Protein AF-A0AAP8TP56-F1 (afdb_monomer_lite)

Foldseek 3Di:
DDKDKDKDAAQDFDPPQDLVQLVVVQVLDDPVPHDPSVVVSVVVRNVLNRHTWIKMFDADPVRDTAKIWIKDWDQDPVQGIEIETPDIDGNDPCSCVVVVVVRQVVCVVVVGQWYKDWDDPDSPDIDIDTDGDPPPD

Sequence (137 aa):
MEYLKIFRAAGEATASAPLYLCQETQDQLMNWQRLPVEQMQAEIVNDIQANDRFEFLAIDDAGKLRAMMVLYVDYDPHYGSVIYTRYAFSAEPQALTQGYRWMKQLAKSLNLNGFIITRQIAANKIVSKFNELHKQM

pLDDT: mean 87.12, std 9.48, range [38.0, 96.88]

Organism: Serratia marcescens (NCBI:txid615)

Structure (mmCIF, N/CA/C/O backbone):
data_AF-A0AAP8TP56-F1
#
_entry.id   AF-A0AAP8TP56-F1
#
loop_
_atom_site.group_PDB
_atom_site.id
_atom_site.type_symbol
_atom_site.label_atom_id
_atom_site.label_alt_id
_atom_site.label_comp_id
_atom_site.label_asym_id
_atom_site.label_entity_id
_atom_site.label_seq_id
_atom_site.pdbx_PDB_ins_code
_atom_site.Cartn_x
_atom_site.Cartn_y
_atom_site.Cartn_z
_at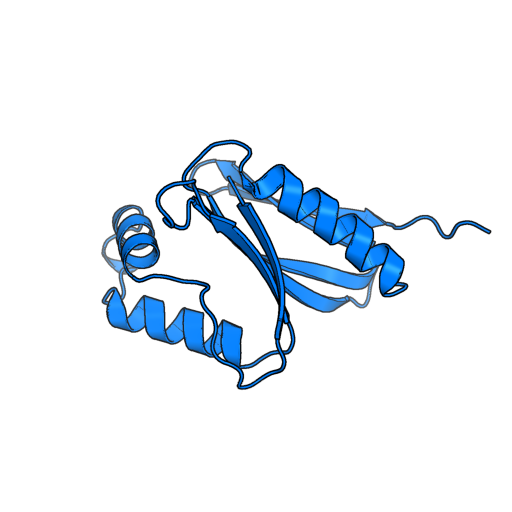om_site.occupancy
_atom_site.B_iso_or_equiv
_atom_site.auth_seq_id
_atom_site.auth_comp_id
_atom_site.auth_asym_id
_atom_site.auth_atom_id
_atom_site.pdbx_PDB_model_num
ATOM 1 N N . MET A 1 1 ? -12.341 1.012 16.231 1.00 83.56 1 MET A N 1
ATOM 2 C CA . MET A 1 1 ? -11.553 1.049 14.977 1.00 83.56 1 MET A CA 1
ATOM 3 C C . MET A 1 1 ? -11.367 -0.355 14.436 1.00 83.56 1 MET A C 1
ATOM 5 O O . MET A 1 1 ? -10.769 -1.204 15.094 1.00 83.56 1 MET A O 1
ATOM 9 N N . GLU A 1 2 ? -11.914 -0.575 13.251 1.00 90.56 2 GLU A N 1
ATOM 10 C CA . GLU A 1 2 ? -11.875 -1.810 12.478 1.00 90.56 2 GLU A CA 1
ATOM 11 C C . GLU A 1 2 ? -10.704 -1.790 11.485 1.00 90.56 2 GLU A C 1
ATOM 13 O O . GLU A 1 2 ? -10.319 -0.730 10.985 1.00 90.56 2 GLU A O 1
ATOM 18 N N . TYR A 1 3 ? -10.132 -2.965 11.199 1.00 92.94 3 TYR A N 1
ATOM 19 C CA . TYR A 1 3 ? -9.048 -3.120 10.229 1.00 92.94 3 TYR A CA 1
ATOM 20 C C . TYR A 1 3 ? -9.412 -4.150 9.164 1.00 92.94 3 TYR A C 1
ATOM 22 O O . TYR A 1 3 ? -9.514 -5.341 9.462 1.00 92.94 3 TYR A O 1
ATOM 30 N N . LEU A 1 4 ? -9.516 -3.704 7.917 1.00 94.06 4 LEU A N 1
ATOM 31 C CA . LEU A 1 4 ? -9.706 -4.576 6.764 1.00 94.06 4 LEU A CA 1
ATOM 32 C C . LEU A 1 4 ? -8.358 -4.894 6.118 1.00 94.06 4 LEU A C 1
ATOM 34 O O . LEU A 1 4 ? -7.483 -4.033 6.019 1.00 94.06 4 LEU A O 1
ATOM 38 N N . LYS A 1 5 ? -8.199 -6.149 5.696 1.00 95.06 5 LYS A N 1
ATOM 39 C CA . LYS A 1 5 ? -6.995 -6.710 5.071 1.00 95.06 5 LYS A CA 1
ATOM 40 C C . LYS A 1 5 ? -7.432 -7.502 3.851 1.00 95.06 5 LYS A C 1
ATOM 42 O O . 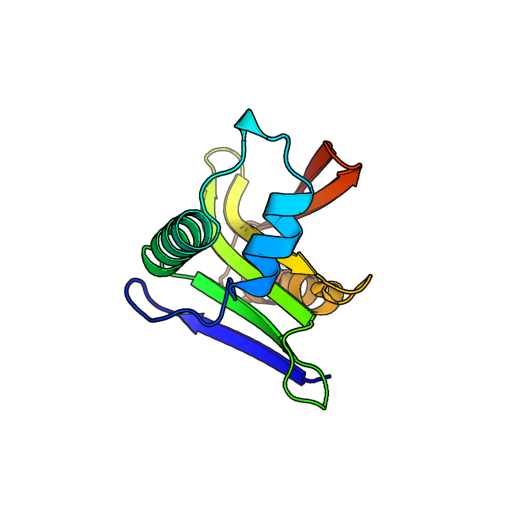LYS A 1 5 ? -7.979 -8.591 3.999 1.00 95.06 5 LYS A O 1
ATOM 47 N N . ILE A 1 6 ? -7.259 -6.932 2.669 1.00 95.06 6 ILE A N 1
ATOM 48 C CA . ILE A 1 6 ? -7.911 -7.416 1.452 1.00 95.06 6 ILE A CA 1
ATOM 49 C C . ILE A 1 6 ? -6.844 -7.659 0.390 1.00 95.06 6 ILE A C 1
ATOM 51 O O . ILE A 1 6 ? -5.949 -6.837 0.222 1.00 95.06 6 ILE A O 1
ATOM 55 N N . PHE A 1 7 ? -6.934 -8.777 -0.325 1.00 96.00 7 PHE A N 1
ATOM 56 C CA . PHE A 1 7 ? -6.242 -8.941 -1.601 1.00 96.00 7 PHE A CA 1
ATOM 57 C C . PHE A 1 7 ? -7.185 -8.523 -2.726 1.00 96.00 7 PHE A C 1
ATOM 59 O O . PHE A 1 7 ? -8.369 -8.866 -2.686 1.00 96.00 7 PHE A O 1
ATOM 66 N N . ARG A 1 8 ? -6.660 -7.790 -3.705 1.00 96.56 8 ARG A N 1
ATOM 67 C CA . ARG A 1 8 ? -7.371 -7.413 -4.921 1.00 96.56 8 ARG A CA 1
ATOM 68 C C . ARG A 1 8 ? -6.529 -7.758 -6.137 1.00 96.56 8 ARG A C 1
ATOM 70 O O . ARG A 1 8 ? -5.350 -7.407 -6.180 1.00 96.56 8 ARG A O 1
ATOM 77 N N . ALA A 1 9 ? -7.149 -8.397 -7.117 1.00 96.50 9 ALA A N 1
ATOM 78 C CA . ALA A 1 9 ? -6.538 -8.605 -8.417 1.00 96.50 9 ALA A CA 1
ATOM 79 C C . ALA A 1 9 ? -6.542 -7.303 -9.240 1.00 96.50 9 ALA A C 1
ATOM 81 O O . ALA A 1 9 ? -7.332 -6.378 -8.994 1.00 96.50 9 ALA A O 1
ATOM 82 N N . ALA A 1 10 ? -5.666 -7.234 -10.239 1.00 96.00 10 ALA A N 1
ATOM 83 C CA . ALA A 1 10 ? -5.673 -6.178 -11.239 1.00 96.00 10 ALA A CA 1
ATOM 84 C C . ALA A 1 10 ? -7.057 -6.075 -11.914 1.00 96.00 10 ALA A C 1
ATOM 86 O O . ALA A 1 10 ? -7.700 -7.074 -12.238 1.00 96.00 10 ALA A O 1
ATOM 87 N N . GLY A 1 11 ? -7.531 -4.846 -12.106 1.00 94.31 11 GLY A N 1
ATOM 88 C CA . GLY A 1 11 ? -8.853 -4.515 -12.638 1.00 94.31 11 GLY A CA 1
ATOM 89 C C . GLY A 1 11 ? -9.973 -4.459 -11.594 1.00 94.31 11 GLY A C 1
ATOM 90 O O . GLY A 1 11 ? -11.034 -3.908 -11.885 1.00 94.31 11 GLY A O 1
ATOM 91 N N . GLU A 1 12 ? -9.774 -4.973 -10.375 1.00 95.94 12 GLU A N 1
ATOM 92 C CA . GLU A 1 12 ? -10.783 -4.835 -9.320 1.00 95.94 12 GLU A CA 1
ATOM 93 C C . GLU A 1 12 ? -10.822 -3.416 -8.749 1.00 95.94 12 GLU A C 1
ATOM 95 O O . GLU A 1 12 ? -9.782 -2.789 -8.543 1.00 95.94 12 GLU A O 1
ATOM 100 N N . ALA A 1 13 ? -12.018 -2.940 -8.398 1.00 92.31 13 ALA A N 1
ATOM 101 C CA . ALA A 1 13 ? -12.196 -1.633 -7.780 1.00 92.31 13 ALA A CA 1
ATOM 102 C C . ALA A 1 13 ? -11.445 -1.516 -6.441 1.00 92.31 13 ALA A C 1
ATOM 104 O O . ALA A 1 13 ? -11.357 -2.468 -5.661 1.00 92.31 13 ALA A O 1
ATOM 105 N N . THR A 1 14 ? -10.939 -0.316 -6.155 1.00 88.81 14 THR A N 1
ATOM 106 C CA . THR A 1 14 ? -10.291 0.014 -4.883 1.00 88.81 14 THR A CA 1
ATOM 107 C C . THR A 1 14 ? -11.170 0.941 -4.050 1.00 88.81 14 THR A C 1
ATOM 109 O O . THR A 1 14 ? -11.816 1.840 -4.585 1.00 88.81 14 THR A O 1
ATOM 112 N N . ALA A 1 15 ? -11.194 0.721 -2.735 1.00 79.50 15 ALA A N 1
ATOM 113 C CA . ALA A 1 15 ? -11.738 1.689 -1.778 1.00 79.50 15 ALA A CA 1
ATOM 114 C C . ALA A 1 15 ? -10.651 2.658 -1.270 1.00 79.50 15 ALA A C 1
ATOM 116 O O . ALA A 1 15 ? -10.924 3.556 -0.472 1.00 79.50 15 ALA A O 1
ATOM 117 N N . SER A 1 16 ? -9.412 2.458 -1.722 1.00 71.88 16 SER A N 1
ATOM 118 C CA . SER A 1 16 ? -8.258 3.299 -1.437 1.00 71.88 16 SER A CA 1
ATOM 119 C C . SER A 1 16 ? -8.293 4.554 -2.329 1.00 71.88 16 SER A C 1
ATOM 121 O O . SER A 1 16 ? -8.744 4.496 -3.467 1.00 71.88 16 SER A O 1
ATOM 123 N N . ALA A 1 17 ? -7.819 5.692 -1.813 1.00 76.38 17 ALA A N 1
ATOM 124 C CA . ALA A 1 17 ? -7.866 7.033 -2.431 1.00 76.38 17 ALA A CA 1
ATOM 125 C C . ALA A 1 17 ? -9.252 7.731 -2.509 1.00 76.38 17 ALA A C 1
ATOM 127 O O . ALA A 1 17 ? -9.672 8.188 -3.575 1.00 76.38 17 ALA A O 1
ATOM 128 N N . PRO A 1 18 ? -9.982 7.889 -1.389 1.00 77.50 18 PRO A N 1
ATOM 129 C CA . PRO A 1 18 ? -11.151 8.767 -1.356 1.00 77.50 18 PRO A CA 1
ATOM 130 C C . PRO A 1 18 ? -10.792 10.240 -1.622 1.00 77.50 18 PRO A C 1
ATOM 132 O O . PRO A 1 18 ? -9.749 10.734 -1.194 1.00 77.50 18 PRO A O 1
ATOM 135 N N . LEU A 1 19 ? -11.708 10.956 -2.281 1.00 81.12 19 LEU A N 1
ATOM 136 C CA . LEU A 1 19 ? -11.505 12.311 -2.812 1.00 81.12 19 LEU A CA 1
ATOM 137 C C . LEU A 1 19 ? -11.012 13.320 -1.761 1.00 81.12 19 LEU A C 1
ATOM 139 O O . LEU A 1 19 ? -10.137 14.131 -2.051 1.00 81.12 19 LEU A O 1
ATOM 143 N N . TYR A 1 20 ? -11.520 13.242 -0.525 1.00 80.69 20 TYR A N 1
ATOM 144 C CA . TYR A 1 20 ? -11.105 14.150 0.551 1.00 80.69 20 TYR A CA 1
ATOM 145 C C . TYR A 1 20 ? -9.607 14.027 0.880 1.00 80.69 20 TYR A C 1
ATOM 147 O O . TYR A 1 20 ? -8.974 15.025 1.202 1.00 80.69 20 TYR A O 1
ATOM 155 N N . LEU A 1 21 ? -9.013 12.836 0.729 1.00 75.88 21 LEU A N 1
ATOM 156 C CA . LEU A 1 21 ? -7.575 12.632 0.929 1.00 75.88 21 LEU A CA 1
ATOM 157 C C . LEU A 1 21 ? -6.745 13.233 -0.192 1.00 75.88 21 LEU A C 1
ATOM 159 O O . LEU A 1 21 ? -5.672 13.783 0.057 1.00 75.88 21 LEU A O 1
ATOM 163 N N . CYS A 1 22 ? -7.241 13.144 -1.425 1.00 81.38 22 CYS A N 1
ATOM 164 C CA . CYS A 1 22 ? -6.623 13.807 -2.564 1.00 81.38 22 CYS A CA 1
ATOM 165 C C . CYS A 1 22 ? -6.663 15.331 -2.384 1.00 81.38 22 CYS A C 1
ATOM 167 O O . CYS A 1 22 ? -5.646 15.978 -2.614 1.00 81.38 22 CYS A O 1
ATOM 169 N N . GLN A 1 23 ? -7.776 15.887 -1.888 1.00 83.44 23 GLN A N 1
ATOM 170 C CA . GLN A 1 23 ? -7.890 17.315 -1.572 1.00 83.44 23 GLN A CA 1
ATOM 171 C C . GLN A 1 23 ? -6.891 17.738 -0.486 1.00 83.44 23 GLN A C 1
ATOM 173 O O . GLN A 1 23 ? -6.078 18.629 -0.719 1.00 83.44 23 GLN A O 1
ATOM 178 N N . GLU A 1 24 ? -6.883 17.056 0.665 1.00 80.69 24 GLU A N 1
ATOM 179 C CA . GLU A 1 24 ? -5.965 17.364 1.774 1.00 80.69 24 GLU A CA 1
ATOM 180 C C . GLU A 1 24 ? -4.490 17.258 1.355 1.00 80.69 24 GLU A C 1
ATOM 182 O O . GLU A 1 24 ? -3.647 18.029 1.818 1.00 80.69 24 GLU A O 1
ATOM 187 N N . THR A 1 25 ? -4.166 16.314 0.465 1.00 76.12 25 THR A N 1
ATOM 188 C CA . THR A 1 25 ? -2.813 16.165 -0.085 1.00 76.12 25 THR A CA 1
ATOM 189 C C . THR A 1 25 ? -2.483 17.302 -1.053 1.00 76.12 25 THR A C 1
ATOM 191 O O . THR A 1 25 ? -1.405 17.885 -0.954 1.00 76.12 25 THR A O 1
ATOM 194 N N . GLN A 1 26 ? -3.399 17.654 -1.963 1.00 81.25 26 GLN A N 1
ATOM 195 C CA . GLN A 1 26 ? -3.223 18.750 -2.922 1.00 81.25 26 GLN A CA 1
ATOM 196 C C . GLN A 1 26 ? -2.977 20.092 -2.214 1.00 81.25 26 GLN A C 1
ATOM 198 O O . GLN A 1 26 ? -2.129 20.874 -2.653 1.00 81.25 26 GLN A O 1
ATOM 203 N N . ASP A 1 27 ? -3.664 20.342 -1.097 1.00 82.88 27 ASP A N 1
ATOM 204 C CA . ASP A 1 27 ? -3.534 21.581 -0.324 1.00 82.88 27 ASP A CA 1
ATOM 205 C C . ASP A 1 27 ? -2.115 21.790 0.232 1.00 82.88 27 ASP A C 1
ATOM 207 O O . ASP A 1 27 ? -1.677 22.931 0.404 1.00 82.88 27 ASP A O 1
ATOM 211 N N . GLN A 1 28 ? -1.368 20.703 0.451 1.00 78.62 28 GLN A N 1
ATOM 212 C CA . GLN A 1 28 ? 0.020 20.728 0.928 1.00 78.62 28 GLN A CA 1
ATOM 213 C C . GLN A 1 28 ? 1.051 20.903 -0.200 1.00 78.62 28 GLN A C 1
ATOM 215 O O . GLN A 1 28 ? 2.221 21.175 0.077 1.00 78.62 28 GLN A O 1
ATOM 220 N N . LEU A 1 29 ? 0.644 20.763 -1.465 1.00 79.00 29 LEU A N 1
ATOM 221 C CA . LEU A 1 29 ? 1.518 20.902 -2.631 1.00 79.00 29 LEU A CA 1
ATOM 222 C C . LEU A 1 29 ? 1.648 22.366 -3.078 1.00 79.00 29 LEU A C 1
ATOM 224 O O . LEU A 1 29 ? 0.719 23.173 -2.940 1.00 79.00 29 LEU A O 1
ATOM 228 N N . MET A 1 30 ? 2.793 22.705 -3.684 1.00 79.88 30 MET A N 1
ATOM 229 C CA . MET A 1 30 ? 2.978 24.001 -4.347 1.00 79.88 30 MET A CA 1
ATOM 230 C C . MET A 1 30 ? 2.017 24.134 -5.532 1.00 79.88 30 MET A C 1
ATOM 232 O O . MET A 1 30 ? 1.738 23.148 -6.203 1.00 79.88 30 MET A O 1
ATOM 236 N N . ASN A 1 31 ? 1.560 25.351 -5.849 1.00 80.62 31 ASN A N 1
ATOM 237 C CA . ASN A 1 31 ? 0.547 25.581 -6.894 1.00 80.62 31 ASN A CA 1
ATOM 238 C C . ASN A 1 31 ? 0.876 24.924 -8.246 1.00 80.62 31 ASN A C 1
ATOM 240 O O . ASN A 1 31 ? -0.016 24.399 -8.899 1.00 80.62 31 ASN A O 1
ATOM 244 N N . TRP A 1 32 ? 2.149 24.913 -8.650 1.00 79.56 32 TRP A N 1
ATOM 245 C CA . TRP A 1 32 ? 2.595 24.308 -9.911 1.00 79.56 32 TRP A CA 1
ATOM 246 C C . TRP A 1 32 ? 2.588 22.767 -9.905 1.00 79.56 32 TRP A C 1
ATOM 248 O O . TRP A 1 32 ? 2.688 22.158 -10.963 1.00 79.56 32 TRP A O 1
ATOM 258 N N . GLN A 1 33 ? 2.470 22.137 -8.733 1.00 75.75 33 GLN A N 1
ATOM 259 C CA . GLN A 1 33 ? 2.353 20.684 -8.546 1.00 75.75 33 GLN A CA 1
ATOM 260 C C . GLN A 1 33 ? 0.891 20.223 -8.449 1.00 75.75 33 GLN A C 1
ATOM 262 O O . GLN A 1 33 ? 0.637 19.027 -8.316 1.00 75.75 33 GLN A O 1
ATOM 267 N N . ARG A 1 34 ? -0.075 21.153 -8.454 1.00 81.44 34 ARG A N 1
ATOM 268 C CA . ARG A 1 34 ? -1.494 20.838 -8.266 1.00 81.44 34 ARG A CA 1
ATOM 269 C C . ARG A 1 34 ? -2.127 20.433 -9.595 1.00 81.44 34 ARG A C 1
ATOM 271 O O . ARG A 1 34 ? -2.314 21.265 -10.478 1.00 81.44 34 ARG A O 1
ATOM 278 N N . LEU A 1 35 ? -2.500 19.164 -9.704 1.00 83.38 35 LEU A N 1
ATOM 279 C CA . LEU A 1 35 ? -3.517 18.698 -10.653 1.00 83.38 35 LEU A CA 1
ATOM 280 C C . LEU A 1 35 ? -4.904 18.934 -10.050 1.00 83.38 35 LEU A C 1
ATOM 282 O O . LEU A 1 35 ? -4.992 18.872 -8.826 1.00 83.38 35 LEU A O 1
ATOM 286 N N . PRO A 1 36 ? -5.981 19.134 -10.833 1.00 89.19 36 PRO A N 1
ATOM 287 C CA . PRO A 1 36 ? -7.355 19.067 -10.318 1.00 89.19 36 PRO A CA 1
ATOM 288 C C . PRO A 1 36 ? -7.564 17.819 -9.444 1.00 89.19 36 PRO A C 1
ATOM 290 O O . PRO A 1 36 ? -7.039 16.753 -9.771 1.00 89.19 36 PRO A O 1
ATOM 293 N N . VAL A 1 37 ? -8.288 17.929 -8.324 1.00 88.44 37 VAL A N 1
ATOM 294 C CA . VAL A 1 37 ? -8.355 16.847 -7.316 1.00 88.44 37 VAL A CA 1
ATOM 295 C C . VAL A 1 37 ? -8.940 15.570 -7.900 1.00 88.44 37 VAL A C 1
ATOM 297 O O . VAL A 1 37 ? -8.444 14.481 -7.625 1.00 88.44 37 VAL A O 1
ATOM 300 N N . GLU A 1 38 ? -9.948 15.701 -8.752 1.00 90.00 38 GLU A N 1
ATOM 301 C CA . GLU A 1 38 ? -10.590 14.591 -9.447 1.00 90.00 38 GLU A CA 1
ATOM 302 C C . GLU A 1 38 ? -9.616 13.900 -10.404 1.00 90.00 38 GLU A C 1
ATOM 304 O O . GLU A 1 38 ? -9.598 12.674 -10.491 1.00 90.00 38 GLU A O 1
ATOM 309 N N . GLN A 1 39 ? -8.761 14.673 -11.082 1.00 90.25 39 GLN A N 1
ATOM 310 C CA . GLN A 1 39 ? -7.723 14.121 -11.949 1.00 90.25 39 GLN A CA 1
ATOM 311 C C . GLN A 1 39 ? -6.661 13.384 -11.126 1.00 90.25 39 GLN A C 1
ATOM 313 O O . GLN A 1 39 ? -6.316 12.251 -11.451 1.00 90.25 39 GLN A O 1
ATOM 318 N N . MET A 1 40 ? -6.188 13.985 -10.032 1.00 87.44 40 MET A N 1
ATOM 319 C CA . MET A 1 40 ? -5.239 13.345 -9.118 1.00 87.44 40 MET A CA 1
ATOM 320 C C . MET A 1 40 ? -5.805 12.037 -8.555 1.00 87.44 40 MET A C 1
ATOM 322 O O . MET A 1 40 ? -5.107 11.024 -8.503 1.00 87.44 40 MET A O 1
ATOM 326 N N . GLN A 1 41 ? -7.077 12.045 -8.153 1.00 90.06 41 GLN A N 1
ATOM 327 C CA . GLN A 1 41 ? -7.759 10.853 -7.672 1.00 90.06 41 GLN A CA 1
ATOM 328 C C . GLN A 1 41 ? -7.823 9.783 -8.763 1.00 90.06 41 GLN A C 1
ATOM 330 O O . GLN A 1 41 ? -7.461 8.638 -8.502 1.00 90.06 41 GLN A O 1
ATOM 335 N N . ALA A 1 42 ? -8.247 10.143 -9.976 1.00 90.75 42 ALA A N 1
ATOM 336 C CA . ALA A 1 42 ? -8.350 9.208 -11.091 1.00 90.75 42 ALA A CA 1
ATOM 337 C C . ALA A 1 42 ? -6.994 8.574 -11.435 1.00 90.75 42 ALA A C 1
ATOM 339 O O . ALA A 1 42 ? -6.923 7.365 -11.638 1.00 90.75 42 ALA A O 1
ATOM 340 N N . GLU A 1 43 ? -5.911 9.354 -11.445 1.00 90.31 43 GLU A N 1
ATOM 341 C CA . GLU A 1 43 ? -4.560 8.845 -11.703 1.00 90.31 43 GLU A CA 1
ATOM 342 C C . GLU A 1 43 ? -4.105 7.844 -10.630 1.00 90.31 43 GLU A C 1
ATOM 344 O O . GLU A 1 43 ? -3.626 6.760 -10.967 1.00 90.31 43 GLU A O 1
ATOM 349 N N . ILE A 1 44 ? -4.319 8.153 -9.346 1.00 89.81 44 ILE A N 1
ATOM 350 C CA . ILE A 1 44 ? -3.982 7.243 -8.239 1.00 89.81 44 ILE A CA 1
ATOM 351 C C . ILE A 1 44 ? -4.829 5.969 -8.306 1.00 89.81 44 ILE A C 1
ATOM 353 O O . ILE A 1 44 ? -4.304 4.867 -8.164 1.00 89.81 44 ILE A O 1
ATOM 357 N N . VAL A 1 45 ? -6.138 6.103 -8.530 1.00 92.62 45 VAL A N 1
ATOM 358 C CA . VAL A 1 45 ? -7.055 4.963 -8.634 1.00 92.62 45 VAL A CA 1
ATOM 359 C C . VAL A 1 45 ? -6.655 4.060 -9.798 1.00 92.62 45 VAL A C 1
ATOM 361 O O . VAL A 1 45 ? -6.607 2.845 -9.622 1.00 92.62 45 VAL A O 1
ATOM 364 N N . ASN A 1 46 ? -6.307 4.629 -10.952 1.00 93.00 46 ASN A N 1
ATOM 365 C CA . ASN A 1 46 ? -5.857 3.859 -12.106 1.00 93.00 46 ASN A CA 1
ATOM 366 C C . ASN A 1 46 ? -4.542 3.107 -11.821 1.00 93.00 46 ASN A C 1
ATOM 368 O O . ASN A 1 46 ? -4.460 1.924 -12.144 1.00 93.00 46 ASN A O 1
ATOM 372 N N . ASP A 1 47 ? -3.545 3.731 -11.176 1.00 93.06 47 ASP A N 1
ATOM 373 C CA . ASP A 1 47 ? -2.291 3.046 -10.788 1.00 93.06 47 ASP A CA 1
ATOM 374 C C . ASP A 1 47 ? -2.554 1.894 -9.808 1.00 93.06 47 ASP A C 1
ATOM 376 O O . ASP A 1 47 ? -2.013 0.796 -9.976 1.00 93.06 47 ASP A O 1
ATOM 380 N N . ILE A 1 48 ? -3.425 2.128 -8.815 1.00 93.94 48 ILE A N 1
ATOM 381 C CA . ILE A 1 48 ? -3.842 1.121 -7.832 1.00 93.94 48 ILE A CA 1
ATOM 382 C C . ILE A 1 48 ? -4.512 -0.062 -8.534 1.00 93.94 48 ILE A C 1
ATOM 384 O O . ILE A 1 48 ? -4.14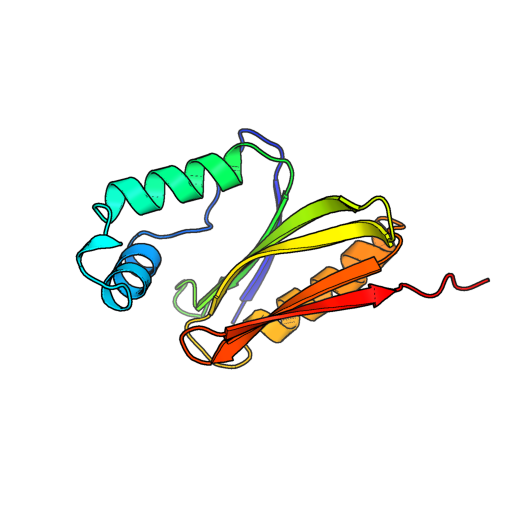0 -1.212 -8.321 1.00 93.94 48 ILE A O 1
ATOM 388 N N . GLN A 1 49 ? -5.501 0.206 -9.382 1.00 95.44 49 GLN A N 1
ATOM 389 C CA . GLN A 1 49 ? -6.301 -0.841 -10.013 1.00 95.44 49 GLN A CA 1
ATOM 390 C C . GLN A 1 49 ? -5.552 -1.584 -11.122 1.00 95.44 49 GLN A C 1
ATOM 392 O O . GLN A 1 49 ? -5.926 -2.706 -11.440 1.00 95.44 49 GLN A O 1
ATOM 397 N N . ALA A 1 50 ? -4.482 -1.023 -11.687 1.00 94.81 50 ALA A N 1
ATOM 398 C CA . ALA A 1 50 ? -3.698 -1.683 -12.731 1.00 94.81 50 ALA A CA 1
ATOM 399 C C . ALA A 1 50 ? -2.902 -2.911 -12.244 1.00 94.81 50 ALA A C 1
ATOM 401 O O . ALA A 1 50 ? -2.382 -3.653 -13.075 1.00 94.81 50 ALA A O 1
ATOM 402 N N . ASN A 1 51 ? -2.797 -3.136 -10.929 1.00 94.56 51 ASN A N 1
ATOM 403 C CA . ASN A 1 51 ? -1.917 -4.151 -10.353 1.00 94.56 51 ASN A CA 1
ATOM 404 C C . ASN A 1 51 ? -2.637 -5.050 -9.335 1.00 94.56 51 ASN A C 1
ATOM 406 O O . ASN A 1 51 ? -3.575 -4.630 -8.643 1.00 94.56 51 ASN A O 1
ATOM 410 N N . ASP A 1 52 ? -2.137 -6.281 -9.208 1.00 96.25 52 ASP A N 1
ATOM 411 C CA . ASP A 1 52 ? -2.435 -7.149 -8.070 1.00 96.25 52 ASP A CA 1
ATOM 412 C C . ASP A 1 52 ? -1.851 -6.530 -6.801 1.00 96.25 52 ASP A C 1
ATOM 414 O O . ASP A 1 52 ? -0.703 -6.077 -6.773 1.00 96.25 52 ASP A O 1
ATOM 418 N N . ARG A 1 53 ? -2.642 -6.491 -5.731 1.00 96.38 53 ARG A N 1
ATOM 419 C CA . ARG A 1 53 ? -2.284 -5.700 -4.552 1.00 96.38 53 ARG A CA 1
ATOM 420 C C . ARG A 1 53 ? -2.948 -6.181 -3.282 1.00 96.38 53 ARG A C 1
ATOM 422 O O . ARG A 1 53 ? -3.989 -6.836 -3.286 1.00 96.38 53 ARG A O 1
ATOM 429 N N . PHE A 1 54 ? -2.366 -5.754 -2.171 1.00 96.88 54 PHE A N 1
ATOM 430 C CA . PHE A 1 54 ? -2.960 -5.906 -0.855 1.00 96.88 54 PHE A CA 1
ATOM 431 C C . PHE A 1 54 ? -3.340 -4.538 -0.299 1.00 96.88 54 PHE A C 1
ATOM 433 O O . PHE A 1 54 ? -2.522 -3.622 -0.260 1.00 96.88 54 PHE A O 1
ATOM 440 N N . GLU A 1 55 ? -4.582 -4.406 0.147 1.00 95.44 55 GLU A N 1
ATOM 441 C CA . GLU A 1 55 ? -5.130 -3.181 0.715 1.00 95.44 55 GLU A CA 1
ATOM 442 C C . GLU A 1 55 ? -5.373 -3.372 2.215 1.00 95.44 55 GLU A C 1
ATOM 444 O O . GLU A 1 55 ? -6.033 -4.320 2.651 1.00 95.44 55 GLU A O 1
ATOM 449 N N . PHE A 1 56 ? -4.829 -2.459 3.013 1.00 94.75 56 PHE A N 1
ATOM 450 C CA . PHE A 1 56 ? -5.131 -2.306 4.430 1.00 94.75 56 PHE A CA 1
ATOM 451 C C . PHE A 1 56 ? -5.952 -1.040 4.620 1.00 94.75 56 PHE A C 1
ATOM 453 O O . PHE A 1 56 ? -5.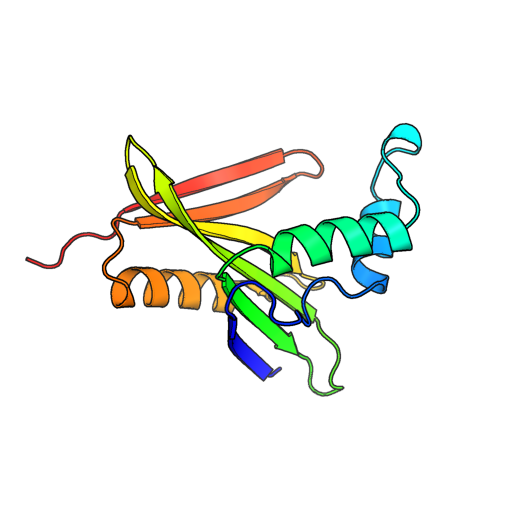506 0.038 4.229 1.00 94.75 56 PHE A O 1
ATOM 460 N N . LEU A 1 57 ? -7.106 -1.159 5.270 1.00 92.81 57 LEU A N 1
ATOM 461 C CA . LEU A 1 57 ? -7.984 -0.032 5.575 1.00 92.81 57 LEU A CA 1
ATOM 462 C C . LEU A 1 57 ? -8.242 0.001 7.081 1.00 92.81 57 LEU A C 1
ATOM 464 O O . LEU A 1 57 ? -8.603 -1.018 7.666 1.00 92.81 57 LEU A O 1
ATOM 468 N N . ALA A 1 58 ? -8.063 1.163 7.705 1.00 91.31 58 ALA A N 1
ATOM 469 C CA . ALA A 1 58 ? -8.454 1.411 9.087 1.00 91.31 58 ALA A CA 1
ATOM 470 C C . ALA A 1 58 ? -9.691 2.307 9.098 1.00 91.31 58 ALA A C 1
ATOM 472 O O . ALA A 1 58 ? -9.636 3.437 8.607 1.00 91.31 58 ALA A O 1
ATOM 473 N N . ILE A 1 59 ? -10.791 1.801 9.644 1.00 90.12 59 ILE A N 1
ATOM 474 C CA . ILE A 1 59 ? -12.098 2.458 9.641 1.00 90.12 59 ILE A CA 1
ATOM 475 C C . ILE A 1 59 ? -12.496 2.736 11.093 1.00 90.12 59 ILE A C 1
ATOM 477 O O . ILE A 1 59 ? -12.376 1.863 11.957 1.00 90.12 59 ILE A O 1
ATOM 481 N N . ASP A 1 60 ? -12.896 3.968 11.399 1.00 89.56 60 ASP A N 1
ATOM 482 C CA . ASP A 1 60 ? -13.383 4.305 12.737 1.00 89.56 60 ASP A CA 1
ATOM 483 C C . ASP A 1 60 ? -14.802 3.775 12.989 1.00 89.56 60 ASP A C 1
ATOM 485 O O . ASP A 1 60 ? -15.460 3.239 12.102 1.00 89.56 60 ASP A O 1
ATOM 489 N N . ASP A 1 61 ? -15.287 3.920 14.220 1.00 89.12 61 ASP A N 1
ATOM 490 C CA . ASP A 1 61 ? -16.593 3.377 14.613 1.00 89.12 61 ASP A CA 1
ATOM 491 C C . ASP A 1 61 ? -17.771 4.108 13.929 1.00 89.12 61 ASP A C 1
ATOM 493 O O . ASP A 1 61 ? -18.902 3.630 13.969 1.00 89.12 61 ASP A O 1
ATOM 497 N N . ALA A 1 62 ? -17.511 5.246 13.270 1.00 89.06 62 ALA A N 1
ATOM 498 C CA . ALA A 1 62 ? -18.474 5.975 12.447 1.00 89.06 62 ALA A CA 1
ATOM 499 C C . ALA A 1 62 ? -18.428 5.559 10.962 1.00 89.06 62 ALA A C 1
ATOM 501 O O . ALA A 1 62 ? -19.117 6.157 10.135 1.00 89.06 62 ALA A O 1
ATOM 502 N N . GLY A 1 63 ? -17.615 4.561 10.600 1.00 84.81 63 GLY A N 1
ATOM 503 C CA . GLY A 1 63 ? -17.460 4.100 9.222 1.00 84.81 63 GLY A CA 1
ATOM 504 C C . GLY A 1 63 ? -16.535 4.974 8.368 1.00 84.81 63 GLY A C 1
ATOM 505 O O . GLY A 1 63 ? -16.460 4.780 7.155 1.00 84.81 63 GLY A O 1
ATOM 506 N N . LYS A 1 64 ? -15.814 5.937 8.958 1.00 85.81 64 LYS A N 1
ATOM 507 C CA . LYS A 1 64 ? -14.903 6.824 8.226 1.00 85.81 64 LYS A CA 1
ATOM 508 C C . LYS A 1 64 ? -13.518 6.195 8.101 1.00 85.81 64 LYS A C 1
ATOM 510 O O . LYS A 1 64 ? -12.924 5.755 9.086 1.00 85.81 64 LYS A O 1
ATOM 515 N N . LEU A 1 65 ? -12.956 6.221 6.893 1.00 85.62 65 LEU A N 1
ATOM 516 C CA . LEU A 1 65 ? -11.585 5.781 6.643 1.00 85.62 65 LEU A CA 1
ATOM 517 C C . LEU A 1 65 ? -10.584 6.733 7.326 1.00 85.62 65 LEU A C 1
ATOM 519 O O . LEU A 1 65 ? -10.530 7.931 7.042 1.00 85.62 65 LEU A O 1
ATOM 523 N N . ARG A 1 66 ? -9.776 6.196 8.240 1.00 86.50 66 ARG A N 1
ATOM 524 C CA . ARG A 1 66 ? -8.747 6.936 8.990 1.00 86.50 66 ARG A CA 1
ATOM 525 C C . ARG A 1 66 ? -7.342 6.698 8.477 1.00 86.50 66 ARG A C 1
ATOM 527 O O . ARG A 1 66 ? -6.502 7.590 8.571 1.00 86.50 66 ARG A O 1
ATOM 534 N N . ALA A 1 67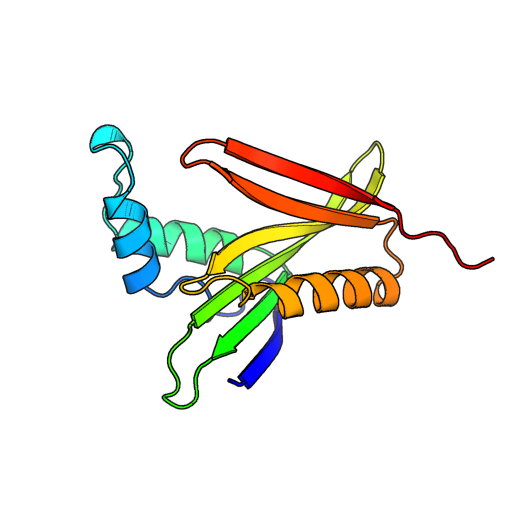 ? -7.081 5.520 7.928 1.00 88.25 67 ALA A N 1
ATOM 535 C CA . ALA A 1 67 ? -5.815 5.221 7.285 1.00 88.25 67 ALA A CA 1
ATOM 536 C C . ALA A 1 67 ? -6.002 4.190 6.176 1.00 88.25 67 ALA A C 1
ATOM 538 O O . ALA A 1 67 ? -6.868 3.320 6.267 1.00 88.25 67 ALA A O 1
ATOM 539 N N . MET A 1 68 ? -5.157 4.272 5.156 1.00 91.06 68 MET A N 1
ATOM 540 C CA . MET A 1 68 ? -5.066 3.268 4.103 1.00 91.06 68 MET A CA 1
ATOM 541 C C . MET A 1 68 ? -3.610 2.956 3.779 1.00 91.06 68 MET A C 1
ATOM 543 O O . MET A 1 68 ? -2.740 3.823 3.877 1.00 91.06 68 MET A O 1
ATOM 547 N N . MET A 1 69 ? -3.349 1.723 3.366 1.00 92.50 69 MET A N 1
ATOM 548 C CA . MET A 1 69 ? -2.058 1.299 2.840 1.00 92.50 69 MET A CA 1
ATOM 549 C C . MET A 1 69 ? -2.282 0.318 1.696 1.00 92.50 69 MET A C 1
ATOM 551 O O . MET A 1 69 ? -2.985 -0.674 1.863 1.00 92.50 69 MET A O 1
ATOM 555 N N . VAL A 1 70 ? -1.662 0.596 0.555 1.00 94.38 70 VAL A N 1
ATOM 556 C CA . VAL A 1 70 ? -1.645 -0.272 -0.620 1.00 94.38 70 VAL A CA 1
ATOM 557 C C . VAL A 1 70 ? -0.241 -0.846 -0.754 1.00 94.38 70 VAL A C 1
ATOM 559 O O . VAL A 1 70 ? 0.745 -0.102 -0.805 1.00 94.38 70 VAL A O 1
ATOM 562 N N . LEU A 1 71 ? -0.156 -2.171 -0.767 1.00 95.69 71 LEU A N 1
ATOM 563 C CA . LEU A 1 71 ? 1.084 -2.934 -0.768 1.00 95.69 71 LEU A CA 1
ATOM 564 C C . LEU A 1 71 ? 1.215 -3.730 -2.060 1.00 95.69 71 LEU A C 1
ATOM 566 O O . LEU A 1 71 ? 0.296 -4.473 -2.416 1.00 95.69 71 LEU A O 1
ATOM 570 N N . TYR A 1 72 ? 2.368 -3.606 -2.714 1.00 95.38 72 TYR A N 1
ATOM 571 C CA . TYR A 1 72 ? 2.714 -4.339 -3.932 1.00 95.38 72 TYR A CA 1
ATOM 572 C C . TYR A 1 72 ? 3.853 -5.308 -3.655 1.00 95.38 72 TYR A C 1
ATOM 574 O O . TYR A 1 72 ? 4.717 -5.039 -2.815 1.00 95.38 72 TYR A O 1
ATOM 582 N N . VAL A 1 73 ? 3.842 -6.426 -4.375 1.00 95.44 73 VAL A N 1
ATOM 583 C CA . VAL A 1 73 ? 4.966 -7.358 -4.439 1.00 95.44 73 VAL A CA 1
ATOM 584 C C . VAL A 1 73 ? 5.733 -7.075 -5.721 1.00 95.44 73 VAL A C 1
ATOM 586 O O . VAL A 1 73 ? 5.129 -6.934 -6.778 1.00 95.44 73 VAL A O 1
ATOM 589 N N . ASP A 1 74 ? 7.051 -6.992 -5.615 1.00 94.12 74 ASP A N 1
ATOM 590 C CA . ASP A 1 74 ? 7.943 -6.742 -6.743 1.00 94.12 74 ASP A CA 1
ATOM 591 C C . ASP A 1 74 ? 9.265 -7.495 -6.546 1.00 94.12 74 ASP A C 1
ATOM 593 O O . ASP A 1 74 ? 9.523 -8.072 -5.482 1.00 94.12 74 ASP A O 1
ATOM 597 N N . TYR A 1 75 ? 10.088 -7.534 -7.585 1.00 93.19 75 TYR A N 1
ATOM 598 C CA . TYR A 1 75 ? 11.401 -8.154 -7.578 1.00 93.19 75 TYR A CA 1
ATOM 599 C C . TYR A 1 75 ? 12.492 -7.091 -7.716 1.00 93.19 75 TYR A C 1
ATOM 601 O O . TYR A 1 75 ? 12.633 -6.451 -8.755 1.00 93.19 75 TYR A O 1
ATOM 609 N N . ASP A 1 76 ? 13.317 -6.956 -6.681 1.00 89.38 76 ASP A N 1
ATOM 610 C CA . ASP A 1 76 ? 14.517 -6.126 -6.719 1.00 89.38 76 ASP A CA 1
ATOM 611 C C . ASP A 1 76 ? 15.752 -6.996 -7.030 1.00 89.38 76 ASP A C 1
ATOM 613 O O . ASP A 1 76 ? 15.963 -8.015 -6.367 1.00 89.38 76 ASP A O 1
ATOM 617 N N . PRO A 1 77 ? 16.621 -6.623 -7.987 1.00 88.62 77 PRO A N 1
ATOM 618 C CA . PRO A 1 77 ? 17.818 -7.403 -8.312 1.00 88.62 77 PRO A CA 1
ATOM 619 C C . PRO A 1 77 ? 18.810 -7.609 -7.155 1.00 88.62 77 PRO A C 1
ATOM 621 O O . PRO A 1 77 ? 19.555 -8.587 -7.166 1.00 88.62 77 PRO A O 1
ATOM 624 N N . HIS A 1 78 ? 18.846 -6.706 -6.173 1.00 85.94 78 HIS A N 1
ATOM 625 C CA . HIS A 1 78 ? 19.751 -6.765 -5.023 1.00 85.94 78 HIS A CA 1
ATOM 626 C C . HIS A 1 78 ? 19.129 -7.493 -3.829 1.00 85.94 78 HIS A C 1
ATOM 628 O O . HIS A 1 78 ? 19.852 -8.127 -3.061 1.00 85.94 78 HIS A O 1
ATOM 634 N N . TYR A 1 79 ? 17.808 -7.392 -3.655 1.00 84.75 79 TYR A N 1
ATOM 635 C CA . TYR A 1 79 ? 17.109 -7.912 -2.471 1.00 84.75 79 TYR A CA 1
ATOM 636 C C . TYR A 1 79 ? 16.219 -9.133 -2.745 1.00 84.75 79 TYR A C 1
ATOM 638 O O . TYR A 1 79 ? 15.796 -9.802 -1.802 1.00 84.75 79 TYR A O 1
ATOM 646 N N . GLY A 1 80 ? 15.953 -9.455 -4.010 1.00 91.25 80 GLY A N 1
ATOM 647 C CA . GLY A 1 80 ? 15.032 -10.505 -4.433 1.00 91.25 80 GLY A CA 1
ATOM 648 C C . GLY A 1 80 ? 13.567 -10.067 -4.378 1.00 91.25 80 GLY A C 1
ATOM 649 O O . GLY A 1 80 ? 13.234 -8.901 -4.575 1.00 91.25 80 GLY A O 1
ATOM 650 N N . SER A 1 81 ? 12.673 -11.018 -4.109 1.00 94.75 81 SER A N 1
ATOM 651 C CA . SER A 1 81 ? 11.234 -10.757 -3.994 1.00 94.75 81 SER A CA 1
ATOM 652 C C . SER A 1 81 ? 10.909 -9.977 -2.718 1.00 94.75 81 SER A C 1
ATOM 654 O O . SER A 1 81 ? 11.266 -10.382 -1.608 1.00 94.75 81 SER A O 1
ATOM 656 N N . VAL A 1 82 ? 10.224 -8.847 -2.853 1.00 95.25 82 VAL A N 1
ATOM 657 C CA . VAL A 1 82 ? 9.926 -7.941 -1.742 1.00 95.25 82 VAL A CA 1
ATOM 658 C C . VAL A 1 82 ? 8.491 -7.454 -1.798 1.00 95.25 82 VAL A C 1
ATOM 660 O O . VAL A 1 82 ? 7.902 -7.329 -2.864 1.00 95.25 82 VAL A O 1
ATOM 663 N N . ILE A 1 83 ? 7.931 -7.140 -0.632 1.00 95.50 83 ILE A N 1
ATOM 664 C CA . ILE A 1 83 ? 6.700 -6.350 -0.539 1.00 95.50 83 ILE A CA 1
ATOM 665 C C . ILE A 1 83 ? 7.040 -4.932 -0.087 1.00 95.50 83 ILE A C 1
ATOM 667 O O . ILE A 1 83 ? 7.866 -4.739 0.811 1.00 95.50 83 ILE A O 1
ATOM 671 N N . TYR A 1 84 ? 6.413 -3.927 -0.685 1.00 93.69 84 TYR A N 1
ATOM 672 C CA . TYR A 1 84 ? 6.634 -2.522 -0.346 1.00 93.69 84 TYR A CA 1
ATOM 673 C C . TYR A 1 84 ? 5.323 -1.735 -0.336 1.00 93.69 84 TYR A C 1
ATOM 675 O O . TYR A 1 84 ? 4.319 -2.135 -0.926 1.00 93.69 84 TYR A O 1
ATOM 683 N N . THR A 1 85 ? 5.334 -0.602 0.362 1.00 92.62 85 THR A N 1
ATOM 684 C CA . THR A 1 85 ? 4.207 0.332 0.393 1.00 92.62 85 THR A CA 1
ATOM 685 C C . THR A 1 85 ? 4.220 1.205 -0.856 1.00 92.62 85 THR A C 1
ATOM 687 O O . THR A 1 85 ? 5.098 2.056 -0.994 1.00 92.62 85 THR A O 1
ATOM 690 N N . ARG A 1 86 ? 3.238 1.024 -1.747 1.00 90.75 86 ARG A N 1
ATOM 691 C CA . ARG A 1 86 ? 3.050 1.877 -2.930 1.00 90.75 86 ARG A CA 1
ATOM 692 C C . ARG A 1 86 ? 2.350 3.180 -2.558 1.00 90.75 86 ARG A C 1
ATOM 694 O O . ARG A 1 86 ? 2.834 4.255 -2.892 1.00 90.75 86 ARG A O 1
ATOM 701 N N . TYR A 1 87 ? 1.262 3.072 -1.797 1.00 88.81 87 TYR A N 1
ATOM 702 C CA . TYR A 1 87 ? 0.521 4.213 -1.267 1.00 88.81 87 TYR A CA 1
ATOM 703 C C . TYR A 1 87 ? 0.246 4.021 0.217 1.00 88.81 87 TYR A C 1
ATOM 705 O O . TYR A 1 87 ? -0.094 2.926 0.660 1.00 88.81 87 TYR A O 1
ATOM 713 N N . ALA A 1 88 ? 0.358 5.094 0.992 1.00 87.88 88 ALA A N 1
ATOM 714 C CA . ALA A 1 88 ? -0.077 5.108 2.377 1.00 87.88 88 ALA A CA 1
ATOM 715 C C . ALA A 1 88 ? -0.593 6.488 2.762 1.00 87.88 88 ALA A C 1
ATOM 717 O O . ALA A 1 88 ? 0.038 7.501 2.473 1.00 87.88 88 ALA A O 1
ATOM 718 N N . PHE A 1 89 ? -1.717 6.499 3.463 1.00 84.38 89 PHE A N 1
ATOM 719 C CA . PHE A 1 89 ? -2.291 7.693 4.056 1.00 84.38 89 PHE A CA 1
ATOM 720 C C . PHE A 1 89 ? -2.704 7.402 5.500 1.00 84.38 89 PHE A C 1
ATOM 722 O O . PHE A 1 89 ? -3.176 6.307 5.807 1.00 84.38 89 PHE A O 1
ATOM 729 N N . SER A 1 90 ? -2.551 8.388 6.382 1.00 83.38 90 SER A N 1
ATOM 730 C CA . SER A 1 90 ? -2.943 8.296 7.787 1.00 83.38 90 SER A CA 1
ATOM 731 C C . SER A 1 90 ? -3.406 9.661 8.282 1.00 83.38 90 SER A C 1
ATOM 733 O O . SER A 1 90 ? -2.601 10.586 8.337 1.00 83.38 90 SER A O 1
ATOM 735 N N . ALA A 1 91 ? -4.670 9.776 8.691 1.00 77.69 91 ALA A N 1
ATOM 736 C CA . ALA A 1 91 ? -5.194 10.988 9.327 1.00 77.69 91 ALA A CA 1
ATOM 737 C C . ALA A 1 91 ? -4.708 11.130 10.779 1.00 77.69 91 ALA A C 1
ATOM 739 O O . ALA A 1 91 ? -4.725 12.217 11.348 1.00 77.69 91 ALA A O 1
ATOM 740 N N . GLU A 1 92 ? -4.281 10.023 11.390 1.00 74.69 92 GLU A N 1
ATOM 741 C CA . GLU A 1 92 ? -3.880 9.971 12.793 1.00 74.69 92 GLU A CA 1
ATOM 742 C C . GLU A 1 92 ? -2.490 9.346 12.945 1.00 74.69 92 GLU A C 1
ATOM 744 O O . GLU A 1 92 ? -2.132 8.420 12.201 1.00 74.69 92 GLU A O 1
ATOM 749 N N . PRO A 1 93 ? -1.685 9.800 13.921 1.00 71.44 93 PRO A N 1
ATOM 750 C CA . PRO A 1 93 ? -0.456 9.117 14.281 1.00 71.44 93 PRO A CA 1
ATOM 751 C C . PRO A 1 93 ? -0.733 7.647 14.614 1.00 71.44 93 PRO A C 1
ATOM 753 O O . PRO A 1 93 ? -1.695 7.318 15.296 1.00 71.44 93 PRO A O 1
ATOM 756 N N . GLN A 1 94 ? 0.154 6.754 14.176 1.00 78.12 94 GLN A N 1
ATOM 757 C CA . GLN A 1 94 ? 0.124 5.316 14.484 1.00 78.12 94 GLN A CA 1
ATOM 758 C C . GLN A 1 94 ? -1.004 4.486 13.843 1.00 78.12 94 GLN A C 1
ATOM 760 O O . GLN A 1 94 ? -0.928 3.259 13.954 1.00 78.12 94 GLN A O 1
ATOM 765 N N . ALA A 1 95 ? -1.967 5.062 13.113 1.00 81.31 95 ALA A N 1
ATOM 766 C CA . ALA A 1 95 ? -3.050 4.279 12.494 1.00 81.31 95 ALA A CA 1
ATOM 767 C C . ALA A 1 95 ? -2.543 3.247 11.456 1.00 81.31 95 ALA A C 1
ATOM 769 O O . ALA A 1 95 ? -3.125 2.176 11.293 1.00 81.31 95 ALA A O 1
ATOM 770 N N . LEU A 1 96 ? -1.379 3.492 10.840 1.00 88.25 96 LEU A N 1
ATOM 771 C CA . LEU A 1 96 ? -0.707 2.545 9.936 1.00 88.25 96 LEU A CA 1
ATOM 772 C C . LEU A 1 96 ? 0.132 1.462 10.638 1.00 88.25 96 LEU A C 1
ATOM 774 O O . LEU A 1 96 ? 0.643 0.558 9.976 1.00 88.25 96 LEU A O 1
ATOM 778 N N . THR A 1 97 ? 0.293 1.510 11.965 1.00 89.75 97 THR A N 1
ATOM 779 C CA . THR A 1 97 ? 1.151 0.562 12.705 1.00 89.75 97 THR A CA 1
ATOM 780 C C . THR A 1 97 ? 0.704 -0.883 12.499 1.00 89.75 97 THR A C 1
ATOM 782 O O . THR A 1 97 ? 1.536 -1.771 12.303 1.00 89.75 97 THR A O 1
ATOM 785 N N . GLN A 1 98 ? -0.608 -1.128 12.514 1.00 91.44 98 GLN A N 1
ATOM 786 C CA . GLN A 1 98 ? -1.151 -2.465 12.272 1.00 91.44 98 GLN A CA 1
ATOM 787 C C . GLN A 1 98 ? -0.986 -2.892 10.808 1.00 91.44 98 GLN A C 1
ATOM 789 O O . GLN A 1 98 ? -0.725 -4.068 10.560 1.00 91.44 98 GLN A O 1
ATOM 794 N N . GLY A 1 99 ? -1.028 -1.946 9.864 1.00 93.06 99 GLY A N 1
ATOM 795 C CA . GLY A 1 99 ? -0.715 -2.181 8.452 1.00 93.06 99 GLY A CA 1
ATOM 796 C C . GLY A 1 99 ? 0.719 -2.678 8.255 1.00 93.06 99 GLY A C 1
ATOM 797 O O . GLY A 1 99 ? 0.925 -3.731 7.662 1.00 93.06 99 GLY A O 1
ATOM 798 N N . TYR A 1 100 ? 1.714 -2.019 8.859 1.00 93.19 100 TYR A N 1
ATOM 799 C CA . TYR A 1 100 ? 3.114 -2.469 8.787 1.00 93.19 100 TYR A CA 1
ATOM 800 C C . TYR A 1 100 ? 3.360 -3.815 9.485 1.00 93.19 100 TYR A C 1
ATOM 802 O O . TYR A 1 100 ? 4.159 -4.631 9.019 1.00 93.19 100 TYR A O 1
ATOM 810 N N . ARG A 1 101 ? 2.667 -4.087 10.600 1.00 93.56 101 ARG A N 1
ATOM 811 C CA . ARG A 1 101 ? 2.717 -5.411 11.245 1.00 93.56 101 ARG A CA 1
ATOM 812 C C . ARG A 1 101 ? 2.141 -6.491 10.335 1.00 93.56 101 ARG A C 1
ATOM 814 O O . ARG A 1 101 ? 2.739 -7.561 10.220 1.00 93.56 101 ARG A O 1
ATOM 821 N N . TRP A 1 102 ? 1.018 -6.202 9.681 1.00 95.38 102 TRP A N 1
ATOM 822 C CA . TRP A 1 102 ? 0.404 -7.107 8.719 1.00 95.38 102 TRP A CA 1
ATOM 823 C C . TRP A 1 102 ? 1.300 -7.334 7.501 1.00 95.38 102 TRP A C 1
ATOM 825 O O . TRP A 1 102 ? 1.540 -8.483 7.157 1.00 95.38 102 TRP A O 1
ATOM 835 N N . MET A 1 103 ? 1.892 -6.285 6.930 1.00 95.75 103 MET A N 1
ATOM 836 C CA . MET A 1 103 ? 2.857 -6.377 5.831 1.00 95.75 103 MET A CA 1
ATOM 837 C C . MET A 1 103 ? 4.001 -7.350 6.143 1.00 95.75 103 MET A C 1
ATOM 839 O O . MET A 1 103 ? 4.324 -8.206 5.327 1.00 95.75 103 MET A O 1
ATOM 843 N N . LYS A 1 104 ? 4.578 -7.283 7.351 1.00 95.06 104 LYS A N 1
ATOM 844 C CA . LYS A 1 104 ? 5.622 -8.227 7.785 1.00 95.06 104 LYS A CA 1
ATOM 845 C C . LYS A 1 104 ? 5.119 -9.675 7.837 1.00 95.06 104 LYS A C 1
ATOM 847 O O . LYS A 1 104 ? 5.854 -10.590 7.475 1.00 95.06 104 LYS A O 1
ATOM 852 N N . GLN A 1 105 ? 3.900 -9.902 8.328 1.00 95.38 105 GLN A N 1
ATOM 853 C CA . GLN A 1 105 ? 3.291 -11.240 8.368 1.00 95.38 105 GLN A CA 1
ATOM 854 C C . GLN A 1 105 ? 2.992 -11.758 6.960 1.00 95.38 105 GLN A C 1
ATOM 856 O O . GLN A 1 105 ? 3.238 -12.926 6.665 1.00 95.38 105 GLN A O 1
ATOM 861 N N . LEU A 1 106 ? 2.502 -10.878 6.091 1.00 95.62 106 LEU A N 1
ATOM 862 C CA . LEU A 1 106 ? 2.192 -11.177 4.706 1.00 95.62 106 LEU A CA 1
ATOM 863 C C . LEU A 1 106 ? 3.458 -11.549 3.930 1.00 95.62 106 LEU A C 1
ATOM 865 O O . LEU A 1 106 ? 3.486 -12.596 3.299 1.00 95.62 106 LEU A O 1
ATOM 869 N N . ALA A 1 107 ? 4.537 -10.776 4.081 1.00 95.69 107 ALA A N 1
ATOM 870 C CA . ALA A 1 107 ? 5.833 -11.070 3.475 1.00 95.69 107 ALA A CA 1
ATOM 871 C C . ALA A 1 107 ? 6.346 -12.473 3.841 1.00 95.69 107 ALA A C 1
ATOM 873 O O . ALA A 1 107 ? 6.815 -13.210 2.979 1.00 95.69 107 ALA A O 1
ATOM 874 N N . LYS A 1 108 ? 6.201 -12.869 5.115 1.00 94.75 108 LYS A N 1
ATOM 875 C CA . LYS A 1 108 ? 6.536 -14.227 5.569 1.00 94.75 108 LYS A CA 1
ATOM 876 C C . LYS A 1 108 ? 5.631 -15.287 4.950 1.00 94.75 108 LYS A C 1
ATOM 878 O O . LYS A 1 108 ? 6.119 -16.323 4.529 1.00 94.75 108 LYS A O 1
ATOM 883 N N . SER A 1 109 ? 4.327 -15.029 4.909 1.00 94.94 109 SER A N 1
ATOM 884 C CA . SER A 1 109 ? 3.332 -15.987 4.407 1.00 94.94 109 SER A CA 1
ATOM 885 C C . SER A 1 109 ? 3.482 -16.238 2.905 1.00 94.94 109 SER A C 1
ATOM 887 O O . SER A 1 109 ? 3.225 -17.338 2.434 1.00 94.94 109 SER A O 1
ATOM 889 N N . LEU A 1 110 ? 3.930 -15.222 2.166 1.00 95.06 110 LEU A N 1
ATOM 890 C CA . LEU A 1 110 ? 4.220 -15.288 0.735 1.00 95.06 110 LEU A CA 1
ATOM 891 C C . LEU A 1 110 ? 5.650 -15.775 0.430 1.00 95.06 110 LEU A C 1
ATOM 893 O O . LEU A 1 110 ? 6.036 -15.802 -0.733 1.00 95.06 110 LEU A O 1
ATOM 897 N N . ASN A 1 111 ? 6.435 -16.156 1.447 1.00 94.06 111 ASN A N 1
ATOM 898 C CA . ASN A 1 111 ? 7.834 -16.583 1.310 1.00 94.06 111 ASN A CA 1
ATOM 899 C C . ASN A 1 111 ? 8.729 -15.578 0.559 1.00 94.06 111 ASN A C 1
ATOM 901 O O . ASN A 1 111 ? 9.603 -15.970 -0.215 1.00 94.06 111 ASN A O 1
ATOM 905 N N . LEU A 1 112 ? 8.528 -14.280 0.803 1.00 95.19 112 LEU A N 1
ATOM 906 C CA . LEU A 1 112 ? 9.344 -13.223 0.203 1.00 95.19 112 LEU A CA 1
ATOM 907 C C . LEU A 1 112 ? 10.720 -13.124 0.878 1.00 95.19 112 LEU A C 1
ATOM 909 O O . LEU A 1 112 ? 10.907 -13.541 2.023 1.00 95.19 112 L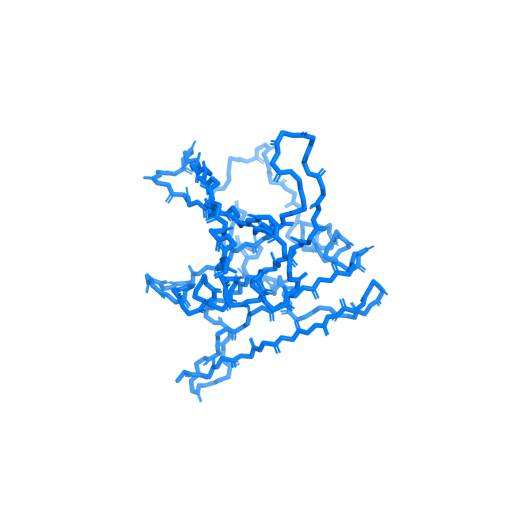EU A O 1
ATOM 913 N N . ASN A 1 113 ? 11.685 -12.508 0.195 1.00 95.06 113 ASN A N 1
ATOM 914 C CA . ASN A 1 113 ? 13.015 -12.233 0.747 1.00 95.06 113 ASN A CA 1
ATOM 915 C C . ASN A 1 113 ? 12.984 -11.132 1.817 1.00 95.06 113 ASN A C 1
ATOM 917 O O . ASN A 1 113 ? 13.777 -11.143 2.760 1.00 95.06 113 ASN A O 1
ATOM 921 N N . GLY A 1 114 ? 12.062 -10.177 1.700 1.00 94.25 114 GLY A N 1
ATOM 922 C CA . GLY A 1 114 ? 11.955 -9.094 2.665 1.00 94.25 114 GLY A CA 1
ATOM 923 C C . GLY A 1 114 ? 10.780 -8.160 2.433 1.00 94.25 114 GLY A C 1
ATOM 924 O O . GLY A 1 114 ? 9.875 -8.421 1.641 1.00 94.25 114 GLY A O 1
ATOM 925 N N . PHE A 1 115 ? 10.792 -7.054 3.168 1.00 94.19 115 PHE A N 1
ATOM 926 C CA . PHE A 1 115 ? 9.792 -6.002 3.046 1.00 94.19 115 PHE A CA 1
ATOM 927 C C . PHE A 1 115 ? 10.414 -4.619 3.253 1.00 94.19 115 PHE A C 1
ATOM 929 O O . PHE A 1 115 ? 11.338 -4.442 4.055 1.00 94.19 115 PHE A O 1
ATOM 936 N N . ILE A 1 116 ? 9.899 -3.621 2.540 1.00 91.88 116 ILE A N 1
ATOM 937 C CA . ILE A 1 116 ? 10.396 -2.243 2.589 1.00 91.88 116 ILE A CA 1
ATOM 938 C C . ILE A 1 116 ? 9.428 -1.388 3.402 1.00 91.88 116 ILE A C 1
ATOM 940 O O . ILE A 1 116 ? 8.267 -1.234 3.040 1.00 91.88 116 ILE A O 1
ATOM 944 N N . ILE A 1 117 ? 9.915 -0.799 4.495 1.00 87.75 117 ILE A N 1
ATOM 945 C CA . ILE A 1 117 ? 9.160 0.212 5.240 1.00 87.75 117 ILE A CA 1
ATOM 946 C C . ILE A 1 117 ? 9.539 1.584 4.698 1.00 87.75 117 ILE A C 1
ATOM 948 O O . ILE A 1 117 ? 10.701 1.983 4.799 1.00 87.75 117 ILE A O 1
ATOM 952 N N . THR A 1 118 ? 8.547 2.322 4.211 1.00 82.19 118 THR A N 1
ATOM 953 C CA . THR A 1 118 ? 8.692 3.711 3.770 1.00 82.19 118 THR A CA 1
ATOM 954 C C . THR A 1 118 ? 8.027 4.644 4.776 1.00 82.19 118 THR A C 1
ATOM 956 O O . THR A 1 118 ? 6.871 4.462 5.144 1.00 82.19 118 THR A O 1
ATOM 959 N N . ARG A 1 119 ? 8.756 5.652 5.259 1.00 77.56 119 ARG A N 1
ATOM 960 C CA . ARG A 1 119 ? 8.254 6.620 6.240 1.00 77.56 119 ARG A CA 1
ATOM 961 C C . ARG A 1 119 ? 8.619 8.039 5.834 1.00 77.56 119 ARG A C 1
ATOM 963 O O . ARG A 1 119 ? 9.783 8.333 5.572 1.00 77.56 119 ARG A O 1
ATOM 970 N N . GLN A 1 120 ? 7.642 8.937 5.880 1.00 73.75 120 GLN A N 1
ATOM 971 C CA . GLN A 1 120 ? 7.897 10.372 5.847 1.00 73.75 120 GLN A CA 1
ATOM 972 C C . GLN A 1 120 ? 8.421 10.822 7.218 1.00 73.75 120 GLN A C 1
ATOM 974 O O . GLN A 1 120 ? 7.791 10.583 8.250 1.00 73.75 120 GLN A O 1
ATOM 979 N N . ILE A 1 121 ? 9.609 11.422 7.238 1.00 78.81 121 ILE A N 1
ATOM 980 C CA . ILE A 1 121 ? 10.277 11.904 8.460 1.00 78.81 121 ILE A CA 1
ATOM 981 C C . ILE A 1 121 ? 10.341 13.435 8.542 1.00 78.81 121 ILE A C 1
ATOM 983 O O . ILE A 1 121 ? 10.680 13.972 9.590 1.00 78.81 121 ILE A O 1
ATOM 987 N N . ALA A 1 122 ? 10.020 14.132 7.451 1.00 68.56 122 ALA A N 1
ATOM 988 C CA . ALA A 1 122 ? 9.800 15.576 7.387 1.00 68.56 122 ALA A CA 1
ATOM 989 C C . ALA A 1 122 ? 8.916 15.891 6.170 1.00 68.56 122 ALA A C 1
ATOM 991 O O . ALA A 1 122 ? 8.765 15.030 5.302 1.00 68.56 122 ALA A O 1
ATOM 992 N N . ALA A 1 123 ? 8.398 17.122 6.070 1.00 66.88 123 ALA A N 1
ATOM 993 C CA . ALA A 1 123 ? 7.501 17.558 4.990 1.00 66.88 123 ALA A CA 1
ATOM 994 C C . ALA A 1 123 ? 7.966 17.101 3.592 1.00 66.88 123 ALA A C 1
ATOM 996 O O . ALA A 1 123 ? 7.184 16.526 2.849 1.00 66.88 123 ALA A O 1
ATOM 997 N N . ASN A 1 124 ? 9.268 17.204 3.303 1.00 66.06 124 ASN A N 1
ATOM 998 C CA . ASN A 1 124 ? 9.851 16.827 2.009 1.00 66.06 124 ASN A CA 1
ATOM 999 C C . ASN A 1 124 ? 10.897 15.707 2.115 1.00 66.06 124 ASN A C 1
ATOM 1001 O O . ASN A 1 124 ? 11.814 15.634 1.299 1.00 66.06 124 ASN A O 1
ATOM 1005 N N . LYS A 1 125 ? 10.831 14.862 3.153 1.00 71.44 125 LYS A N 1
ATOM 1006 C CA . LYS A 1 125 ? 11.817 13.791 3.352 1.00 71.44 125 LYS A CA 1
ATOM 1007 C C . LYS A 1 125 ? 11.146 12.461 3.639 1.00 71.44 125 LYS A C 1
ATOM 1009 O O . LYS A 1 125 ? 10.526 12.276 4.687 1.00 71.44 125 LYS A O 1
ATOM 1014 N N . ILE A 1 126 ? 11.360 11.523 2.726 1.00 76.94 126 ILE A N 1
ATOM 1015 C CA . ILE A 1 126 ? 10.916 10.137 2.821 1.00 76.94 126 ILE A CA 1
ATOM 1016 C C . ILE A 1 126 ? 12.152 9.252 2.990 1.00 76.94 126 ILE A C 1
ATOM 1018 O O . ILE A 1 126 ? 13.158 9.435 2.310 1.00 76.94 126 ILE A O 1
ATOM 1022 N N . VAL A 1 127 ? 12.087 8.310 3.927 1.00 84.25 127 VAL A N 1
ATOM 1023 C CA . VAL A 1 127 ? 13.116 7.292 4.153 1.00 84.25 127 VAL A CA 1
ATOM 1024 C C . VAL A 1 127 ? 12.499 5.926 3.917 1.00 84.25 127 VAL A C 1
ATOM 1026 O O . VAL A 1 127 ? 11.475 5.600 4.515 1.00 84.25 127 VAL A O 1
ATOM 1029 N N . SER A 1 128 ? 13.159 5.123 3.090 1.00 87.00 128 SER A N 1
ATOM 1030 C CA . SER A 1 128 ? 12.827 3.716 2.882 1.00 87.00 128 SER A CA 1
ATOM 1031 C C . SER A 1 128 ? 13.908 2.843 3.506 1.00 87.00 128 SER A C 1
ATOM 1033 O O . SER A 1 128 ? 15.098 3.113 3.355 1.00 87.00 128 SER A O 1
ATOM 1035 N N . LYS A 1 129 ? 13.497 1.796 4.220 1.00 89.69 129 LYS A N 1
ATOM 1036 C CA . LYS A 1 129 ? 14.400 0.805 4.806 1.00 89.69 129 LYS A CA 1
ATOM 1037 C C . LYS A 1 129 ? 13.946 -0.595 4.419 1.00 89.69 129 LYS A C 1
ATOM 1039 O O . LYS A 1 129 ? 12.834 -0.998 4.764 1.00 89.69 129 LYS A O 1
ATOM 1044 N N . PHE A 1 130 ? 14.833 -1.335 3.761 1.00 90.25 130 PHE A N 1
ATOM 1045 C CA . PHE A 1 130 ? 14.670 -2.765 3.540 1.00 90.25 130 PHE A CA 1
ATOM 1046 C C . PHE A 1 130 ? 14.859 -3.536 4.851 1.00 90.25 130 PHE A C 1
ATOM 1048 O O . PHE A 1 130 ? 15.754 -3.236 5.647 1.00 90.25 130 PHE A O 1
ATOM 1055 N N . ASN A 1 131 ? 13.996 -4.520 5.082 1.00 91.81 131 ASN A N 1
ATOM 1056 C CA . ASN A 1 131 ? 14.086 -5.445 6.199 1.00 91.81 131 ASN A CA 1
ATOM 1057 C C . ASN A 1 131 ? 14.047 -6.863 5.640 1.00 91.81 131 ASN A C 1
ATOM 1059 O O . ASN A 1 131 ? 13.020 -7.313 5.129 1.00 91.81 131 ASN A O 1
ATOM 1063 N N . GLU A 1 132 ? 15.174 -7.551 5.759 1.00 91.94 132 GLU A N 1
ATOM 1064 C CA . GLU A 1 132 ? 15.302 -8.941 5.354 1.00 91.94 132 GLU A CA 1
ATOM 1065 C C . GLU A 1 132 ? 14.472 -9.848 6.270 1.00 91.94 132 GLU A C 1
ATOM 1067 O O . GLU A 1 132 ? 14.391 -9.650 7.490 1.00 91.94 132 GLU A O 1
ATOM 1072 N N . LEU A 1 133 ? 13.840 -10.857 5.679 1.00 88.69 133 LEU A N 1
ATOM 1073 C CA . LEU A 1 133 ? 13.247 -11.951 6.426 1.00 88.69 133 LEU A CA 1
ATOM 1074 C C . LEU A 1 133 ? 14.312 -13.028 6.608 1.00 88.69 133 LEU A C 1
ATOM 1076 O O . LEU A 1 133 ? 14.637 -13.752 5.672 1.00 88.69 133 LEU A O 1
ATOM 1080 N N . HIS A 1 134 ? 14.844 -13.163 7.825 1.00 73.62 134 HIS A N 1
ATOM 1081 C CA . HIS A 1 134 ? 15.685 -14.313 8.146 1.00 73.62 134 HIS A CA 1
ATOM 1082 C C . HIS A 1 134 ? 14.899 -15.594 7.857 1.00 73.62 134 HIS A C 1
ATOM 1084 O O . HIS A 1 134 ? 13.854 -15.832 8.474 1.00 73.62 134 HIS A O 1
ATOM 1090 N N . LYS A 1 135 ? 15.397 -16.407 6.919 1.00 56.19 135 LYS A N 1
ATOM 1091 C CA . LYS A 1 135 ? 14.912 -17.774 6.736 1.00 56.19 135 LYS A CA 1
ATOM 1092 C C . LYS A 1 135 ? 15.134 -18.488 8.064 1.00 56.19 135 LYS A C 1
ATOM 1094 O O . LYS A 1 135 ? 16.271 -18.611 8.510 1.00 56.19 135 LYS A O 1
ATOM 1099 N N . GLN A 1 136 ? 14.052 -18.889 8.725 1.00 49.94 136 GLN A N 1
ATOM 1100 C CA . GLN A 1 136 ? 14.167 -19.889 9.778 1.00 49.94 136 GLN A CA 1
ATOM 1101 C C . GLN A 1 136 ? 14.645 -21.158 9.069 1.00 49.94 136 GLN A C 1
ATOM 1103 O O . GLN A 1 136 ? 13.902 -21.717 8.265 1.00 49.94 136 GLN A O 1
ATOM 1108 N N . MET A 1 137 ? 15.930 -21.474 9.252 1.00 38.00 137 MET A N 1
ATOM 1109 C CA . MET A 1 137 ? 16.505 -22.768 8.887 1.00 38.00 137 MET A CA 1
ATOM 1110 C C . MET A 1 137 ? 15.869 -23.865 9.730 1.00 38.00 137 MET A C 1
ATOM 1112 O O . MET A 1 137 ? 15.650 -23.606 10.937 1.00 38.00 137 MET A O 1
#

Radius of gyration: 15.53 Å; chains: 1; bounding box: 38×48×28 Å

Secondary structure (DSSP, 8-state):
-EEEEEEE-TTS----S-HHHHHHHHHTS-GGG---HHHHHHHHHHHHHTS-EEEEEEE-TTS-EEEEEEEEEEEETTTEEEEEEEEEEESSTTTTHHHHHHHHHHHHHTT-SEEEEEEEEETTEEEEEEEE-----